Protein AF-A0A3D0DR82-F1 (afdb_monomer_lite)

Foldseek 3Di:
DCQLVDPVDQEEEAALDAQDFPDDPCVVVVVVVCVVVVPPVVVVVVVVPDDDPCVVVVVVVVVVVVVVVPPDPDPPDDDPDDTRNVVVLVSLVSRPHAYEYEAEQPEPSSVVLVVVCVDPDSNVVSCPDPSYDYYYDNHAYRVSPDPVSVVVSVVCVVVVVVVD

Sequence (164 aa):
MYAPQDARVGGLVLLNPWVRTEEGAARATIKHYYRARLFDARLWKKIAGGQFDLKASLRSLWQDLGKAFRPRPASVTVGSGAPLPERMQAALTRFGGRVLVVLSGADLTAQEFADLSARPGAWQRLLATPRFTKQKIDKADHTFSRRPWQDQVSNWTRDWLRSW

Secondary structure (DSSP, 8-state):
--GGG-TT--EEEEES------SSTHHHHHHHHHHHHHT-HHHHHHHTT-----HHHHHHHHHHHHHHTS-------------HHHHHHHHHHH--SEEEEEEETT-HHHHHHHHHHHSTTHHHHHHTSTTEEEEEETT--TT--SHHHHHHHHHHHHHHHHT-

Structure (mmCIF, N/CA/C/O backbone):
data_AF-A0A3D0DR82-F1
#
_entry.id   AF-A0A3D0DR82-F1
#
loop_
_atom_site.group_PDB
_atom_site.id
_atom_site.type_symbol
_atom_site.label_atom_id
_atom_site.label_alt_id
_atom_site.label_comp_id
_atom_site.label_asym_id
_atom_site.label_entity_id
_atom_site.label_seq_id
_atom_site.pdbx_PDB_ins_code
_atom_site.Cartn_x
_atom_site.Cartn_y
_atom_site.Cartn_z
_atom_site.occupancy
_atom_site.B_iso_or_equiv
_atom_site.auth_seq_id
_atom_site.auth_comp_id
_atom_site.auth_asym_id
_atom_site.auth_atom_id
_atom_site.pdbx_PDB_model_num
ATOM 1 N N . MET A 1 1 ? -14.198 5.717 -4.553 1.00 66.12 1 MET A N 1
ATOM 2 C CA . MET A 1 1 ? -13.995 4.316 -4.128 1.00 66.12 1 MET A CA 1
ATOM 3 C C . MET A 1 1 ? -15.228 3.903 -3.341 1.00 66.12 1 MET A C 1
ATOM 5 O O . MET A 1 1 ? -15.541 4.608 -2.393 1.00 66.12 1 MET A O 1
ATOM 9 N N . TYR A 1 2 ? -15.920 2.840 -3.766 1.00 82.25 2 TYR A N 1
ATOM 10 C CA . TYR A 1 2 ? -17.223 2.411 -3.226 1.00 82.25 2 TYR A CA 1
ATOM 11 C C . TYR A 1 2 ? -17.148 1.763 -1.836 1.00 82.25 2 TYR A C 1
ATOM 13 O O . TYR A 1 2 ? -18.040 1.955 -1.025 1.00 82.25 2 TYR A O 1
ATOM 21 N N . ALA A 1 3 ? -16.064 1.040 -1.539 1.00 83.50 3 ALA A N 1
ATOM 22 C CA . ALA A 1 3 ? -15.899 0.270 -0.302 1.00 83.50 3 ALA A CA 1
ATOM 23 C C . ALA A 1 3 ? -16.301 0.997 1.006 1.00 83.50 3 ALA A C 1
ATOM 25 O O . ALA A 1 3 ? -17.039 0.413 1.789 1.00 83.50 3 ALA A O 1
ATOM 26 N N . PRO A 1 4 ? -15.925 2.270 1.257 1.00 85.19 4 PRO A N 1
ATOM 27 C CA . PRO A 1 4 ? -16.378 2.996 2.451 1.00 85.19 4 PRO A CA 1
ATOM 28 C C . PRO A 1 4 ? -17.882 3.336 2.498 1.00 85.19 4 PRO A C 1
ATOM 30 O O . PRO A 1 4 ? -18.302 4.044 3.408 1.00 85.19 4 PRO A O 1
ATOM 33 N N . GLN A 1 5 ? -18.682 2.946 1.505 1.00 88.31 5 GLN A N 1
ATOM 34 C CA . GLN A 1 5 ? -20.143 3.098 1.481 1.00 88.31 5 GLN A CA 1
ATOM 35 C C . GLN A 1 5 ? -20.882 1.755 1.599 1.00 88.31 5 GLN A C 1
ATOM 37 O O . GLN A 1 5 ? -22.104 1.764 1.704 1.00 88.31 5 GLN A O 1
ATOM 42 N N . ASP A 1 6 ? -20.180 0.618 1.580 1.00 91.75 6 ASP A N 1
ATOM 43 C CA . ASP A 1 6 ? -20.798 -0.710 1.606 1.00 91.75 6 ASP A CA 1
ATOM 44 C C . ASP A 1 6 ? -20.389 -1.488 2.853 1.00 91.75 6 ASP A C 1
ATOM 46 O O . ASP A 1 6 ? -19.254 -1.949 2.972 1.00 91.75 6 ASP A O 1
ATOM 50 N N . ALA A 1 7 ? -21.343 -1.675 3.765 1.00 90.19 7 ALA A N 1
ATOM 51 C CA . ALA A 1 7 ? -21.136 -2.409 5.010 1.00 90.19 7 ALA A CA 1
ATOM 52 C C . ALA A 1 7 ? -20.773 -3.892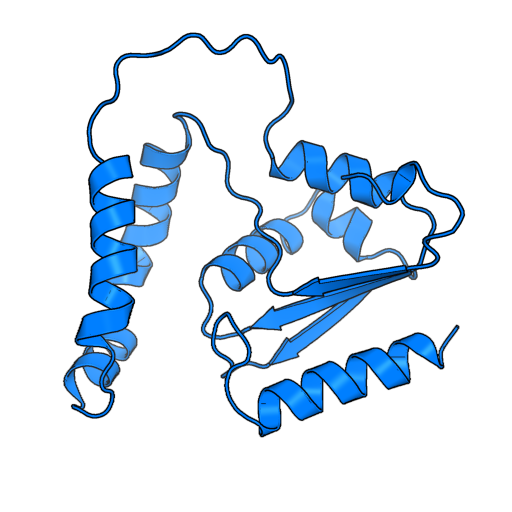 4.798 1.00 90.19 7 ALA A C 1
ATOM 54 O O . ALA A 1 7 ? -20.240 -4.523 5.706 1.00 90.19 7 ALA A O 1
ATOM 55 N N . ARG A 1 8 ? -21.032 -4.460 3.611 1.00 93.75 8 ARG A N 1
ATOM 56 C CA . ARG A 1 8 ? -20.688 -5.854 3.283 1.00 93.75 8 ARG A CA 1
ATOM 57 C C . ARG A 1 8 ? -19.197 -6.037 2.993 1.00 93.75 8 ARG A C 1
ATOM 59 O O . ARG A 1 8 ? -18.702 -7.161 3.005 1.00 93.75 8 ARG A O 1
ATOM 66 N N . VAL A 1 9 ? -18.469 -4.955 2.709 1.00 94.50 9 VAL A N 1
ATOM 67 C CA . VAL A 1 9 ? -17.040 -5.010 2.382 1.00 94.50 9 VAL A CA 1
ATOM 68 C C . VAL A 1 9 ? -16.218 -4.958 3.672 1.00 94.50 9 VAL A C 1
ATOM 70 O O . VAL A 1 9 ? -15.911 -3.887 4.187 1.00 94.50 9 VAL A O 1
ATOM 73 N N . GLY A 1 10 ? -15.833 -6.129 4.187 1.00 93.00 10 GLY A N 1
ATOM 74 C CA . GLY A 1 10 ? -15.036 -6.252 5.419 1.00 93.00 10 GLY A CA 1
ATOM 75 C C . GLY A 1 10 ? -13.539 -5.940 5.261 1.00 93.00 10 GLY A C 1
ATOM 76 O O . GLY A 1 10 ? -12.873 -5.576 6.231 1.00 93.00 10 GLY A O 1
ATOM 77 N N . GLY A 1 11 ? -12.996 -6.025 4.041 1.00 95.75 11 GLY A N 1
ATOM 78 C CA . GLY A 1 11 ? -11.612 -5.638 3.772 1.00 95.75 11 GLY A CA 1
ATOM 79 C C . GLY A 1 11 ? -11.266 -5.503 2.297 1.00 95.75 11 GLY A C 1
ATOM 80 O O . GLY A 1 11 ? -12.055 -5.834 1.413 1.00 95.75 11 GLY A O 1
ATOM 81 N N . LEU A 1 12 ? -10.071 -4.972 2.047 1.00 96.56 12 LEU A N 1
ATOM 82 C CA . LEU A 1 12 ? -9.557 -4.664 0.716 1.00 96.56 12 LEU A CA 1
ATOM 83 C C . LEU A 1 12 ? -8.162 -5.245 0.512 1.00 96.56 12 LEU A C 1
ATOM 85 O O . LEU A 1 12 ? -7.290 -5.066 1.358 1.00 96.56 12 LEU A O 1
ATOM 89 N N . VAL A 1 13 ? -7.931 -5.850 -0.651 1.00 96.38 13 VAL A N 1
ATOM 90 C CA . VAL A 1 13 ? -6.590 -6.198 -1.131 1.00 96.38 13 VAL A CA 1
ATOM 91 C C . VAL A 1 13 ? -6.262 -5.281 -2.302 1.00 96.38 13 VAL A C 1
ATOM 93 O O . VAL A 1 13 ? -6.949 -5.297 -3.321 1.00 96.38 13 VAL A O 1
ATOM 96 N N . LEU A 1 14 ? -5.239 -4.448 -2.144 1.00 94.88 14 LEU A N 1
ATOM 97 C CA . LEU A 1 14 ? -4.823 -3.461 -3.130 1.00 94.88 14 LEU A CA 1
ATOM 98 C C . LEU A 1 14 ? -3.468 -3.862 -3.708 1.00 94.88 14 LEU A C 1
ATOM 100 O O . LEU A 1 14 ? -2.466 -3.920 -2.994 1.00 94.88 14 LEU A O 1
ATOM 104 N N . LEU A 1 15 ? -3.438 -4.115 -5.011 1.00 93.31 15 LEU A N 1
ATOM 105 C CA . LEU A 1 15 ? -2.225 -4.444 -5.750 1.00 93.31 15 LEU A CA 1
ATOM 106 C C . LEU A 1 15 ? -1.733 -3.192 -6.476 1.00 93.31 15 LEU A C 1
ATOM 108 O O . LEU A 1 15 ? -2.496 -2.598 -7.232 1.00 93.31 15 LEU A O 1
ATOM 112 N N . ASN A 1 16 ? -0.480 -2.794 -6.236 1.00 91.12 16 ASN A N 1
ATOM 113 C CA . ASN A 1 16 ? 0.182 -1.653 -6.892 1.00 91.12 16 ASN A CA 1
ATOM 114 C C . ASN A 1 16 ? -0.722 -0.399 -7.031 1.00 91.12 16 ASN A C 1
ATOM 116 O O . ASN A 1 16 ? -0.998 0.032 -8.155 1.00 91.12 16 ASN A O 1
ATOM 120 N N . PRO A 1 17 ? -1.223 0.186 -5.919 1.00 89.94 17 PRO A N 1
ATOM 121 C CA . PRO A 1 17 ? -2.261 1.214 -5.974 1.00 89.94 17 PRO A CA 1
ATOM 122 C C . PRO A 1 17 ? -1.809 2.451 -6.749 1.00 89.94 17 PRO A C 1
ATOM 124 O O . PRO A 1 17 ? -0.756 3.028 -6.475 1.00 89.94 17 PRO A O 1
ATOM 127 N N . TRP A 1 18 ? -2.636 2.895 -7.692 1.00 84.06 18 TRP A N 1
ATOM 128 C CA . TRP A 1 18 ? -2.298 4.022 -8.550 1.00 84.06 18 TRP A CA 1
ATOM 129 C C . TRP A 1 18 ? -2.682 5.365 -7.913 1.00 84.06 18 TRP A C 1
ATOM 131 O O . TRP A 1 18 ? -3.851 5.620 -7.630 1.00 84.06 18 TRP A O 1
ATOM 141 N N . VAL A 1 19 ? -1.691 6.238 -7.704 1.00 76.00 19 VAL A N 1
ATOM 142 C CA . VAL A 1 19 ? -1.837 7.530 -7.005 1.00 76.00 19 VAL A CA 1
ATOM 143 C C . VAL A 1 19 ? -1.390 8.745 -7.834 1.00 76.00 19 VAL A C 1
ATOM 145 O O . VAL A 1 19 ? -1.005 9.769 -7.273 1.00 76.00 19 VAL A O 1
ATOM 148 N N . ARG A 1 20 ? -1.436 8.676 -9.173 1.00 65.56 20 ARG A N 1
ATOM 149 C CA . ARG A 1 20 ? -1.039 9.808 -10.038 1.00 65.56 20 ARG A CA 1
ATOM 150 C C . ARG A 1 20 ? -2.108 10.896 -10.111 1.00 65.56 20 ARG A C 1
ATOM 152 O O . ARG A 1 20 ? -3.298 10.611 -10.087 1.00 65.56 20 ARG A O 1
ATOM 159 N N . THR A 1 21 ? -1.676 12.146 -10.243 1.00 56.81 21 THR A N 1
ATOM 160 C CA . THR A 1 21 ? -2.548 13.293 -10.522 1.00 56.81 21 THR A CA 1
ATOM 161 C C . THR A 1 21 ? -2.708 13.470 -12.039 1.00 56.81 21 THR A C 1
ATOM 163 O O . THR A 1 21 ? -1.719 13.416 -12.769 1.00 56.81 21 THR A O 1
ATOM 166 N N . GLU A 1 22 ? -3.941 13.632 -12.534 1.00 52.00 22 GLU A N 1
ATOM 167 C CA . GLU A 1 22 ? -4.234 13.674 -13.983 1.00 52.00 22 GLU A CA 1
ATOM 168 C C . GLU A 1 22 ? -3.930 15.028 -14.656 1.00 52.00 22 GLU A C 1
ATOM 170 O O . GLU A 1 22 ? -3.765 15.078 -15.871 1.00 52.00 22 GLU A O 1
ATOM 175 N N . GLU A 1 23 ? -3.767 16.125 -13.910 1.00 42.72 23 GLU A N 1
ATOM 176 C CA . GLU A 1 23 ? -3.715 17.471 -14.498 1.00 42.72 23 GLU A CA 1
ATOM 177 C C . GLU A 1 23 ? -2.413 18.231 -14.177 1.00 42.72 23 GLU A C 1
ATOM 179 O O . GLU A 1 23 ? -2.087 18.525 -13.028 1.00 42.72 23 GLU A O 1
ATOM 184 N N . GLY A 1 24 ? -1.657 18.580 -15.226 1.00 40.53 24 GLY A N 1
ATOM 185 C CA . GLY A 1 24 ? -0.834 19.800 -15.311 1.00 40.53 24 GLY A CA 1
ATOM 186 C C . GLY A 1 24 ? 0.455 19.894 -14.482 1.00 40.53 24 GLY A C 1
ATOM 187 O O . GLY A 1 24 ? 1.534 20.051 -15.053 1.00 40.53 24 GLY A O 1
ATOM 188 N N . ALA A 1 25 ? 0.390 19.782 -13.154 1.00 40.31 25 ALA A N 1
ATOM 189 C CA . ALA A 1 25 ? 1.536 19.983 -12.252 1.00 40.31 25 ALA A CA 1
ATOM 190 C C . ALA A 1 25 ? 2.568 18.841 -12.323 1.00 40.31 25 ALA A C 1
ATOM 192 O O . ALA A 1 25 ? 3.736 18.986 -11.952 1.00 40.31 25 ALA A O 1
ATOM 193 N N . ALA A 1 26 ? 2.142 17.700 -12.863 1.00 43.31 26 ALA A N 1
ATOM 194 C CA . ALA A 1 26 ? 2.943 16.501 -12.993 1.00 43.31 26 ALA A CA 1
ATOM 195 C C . ALA A 1 26 ? 4.095 16.671 -14.000 1.00 43.31 26 ALA A C 1
ATOM 197 O O . ALA A 1 26 ? 5.160 16.112 -13.784 1.00 43.31 26 ALA A O 1
ATOM 198 N N . ARG A 1 27 ? 3.976 17.487 -15.059 1.00 39.59 27 ARG A N 1
ATOM 199 C CA . ARG A 1 27 ? 5.040 17.580 -16.085 1.00 39.59 27 ARG A CA 1
ATOM 200 C C . ARG A 1 27 ? 6.374 18.108 -15.549 1.00 39.59 27 ARG A C 1
ATOM 202 O O . ARG A 1 27 ? 7.416 17.616 -15.976 1.00 39.59 27 ARG A O 1
ATOM 209 N N . ALA A 1 28 ? 6.366 19.065 -14.623 1.00 38.66 28 ALA A N 1
ATOM 210 C CA . ALA A 1 28 ? 7.595 19.639 -14.070 1.00 38.66 28 ALA A CA 1
ATOM 211 C C . ALA A 1 28 ? 8.214 18.733 -12.990 1.00 38.66 28 ALA A C 1
ATOM 213 O O . ALA A 1 28 ? 9.402 18.408 -13.057 1.00 38.66 28 ALA A O 1
ATOM 214 N N . THR A 1 29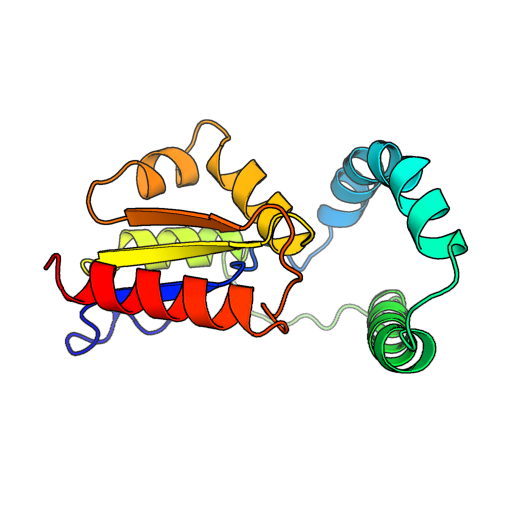 ? 7.393 18.248 -12.056 1.00 42.91 29 THR A N 1
ATOM 215 C CA . THR A 1 29 ? 7.835 17.397 -10.940 1.00 42.91 29 THR A CA 1
ATOM 216 C C . THR A 1 29 ? 8.245 15.996 -11.408 1.00 42.91 29 THR A C 1
ATOM 218 O O . THR A 1 29 ? 9.270 15.477 -10.966 1.00 42.91 29 THR A O 1
ATOM 221 N N . ILE A 1 30 ? 7.524 15.407 -12.373 1.00 46.75 30 ILE A N 1
ATOM 222 C CA . ILE A 1 30 ? 7.891 14.132 -13.015 1.00 46.75 30 ILE A CA 1
ATOM 223 C C . ILE A 1 30 ? 9.187 14.307 -13.802 1.00 46.75 30 ILE A C 1
ATOM 225 O O . ILE A 1 30 ? 10.119 13.541 -13.612 1.00 46.75 30 ILE A O 1
ATOM 229 N N . LYS A 1 31 ? 9.330 15.330 -14.651 1.00 44.03 31 LYS A N 1
ATOM 230 C CA . LYS A 1 31 ? 10.550 15.469 -15.467 1.00 44.03 31 LYS A CA 1
ATOM 231 C C . LYS A 1 31 ? 11.820 15.571 -14.6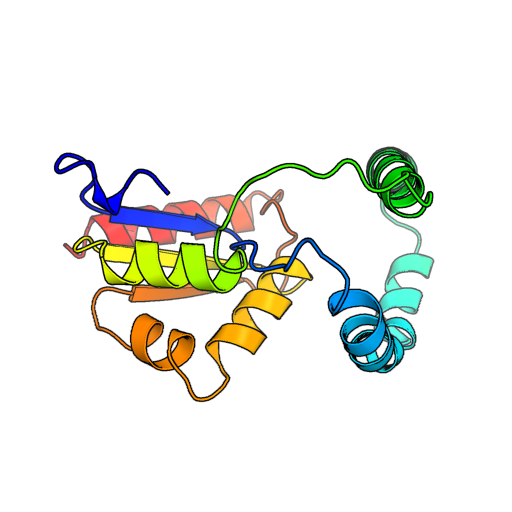14 1.00 44.03 31 LYS A C 1
ATOM 233 O O . LYS A 1 31 ? 12.847 15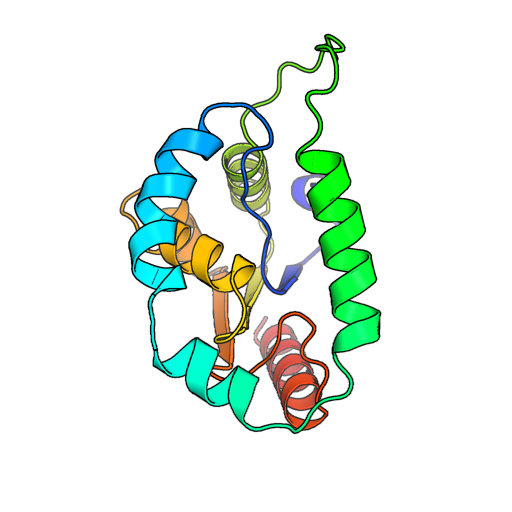.013 -14.999 1.00 44.03 31 LYS A O 1
ATOM 238 N N . HIS A 1 32 ? 11.745 16.238 -13.462 1.00 41.25 32 HIS A N 1
ATOM 239 C CA . HIS A 1 32 ? 12.879 16.367 -12.549 1.00 41.25 32 HIS A CA 1
ATOM 240 C C . HIS A 1 32 ? 13.171 15.058 -11.796 1.00 41.25 32 HIS A C 1
ATOM 242 O O . HIS A 1 32 ? 14.311 14.601 -11.785 1.00 41.25 32 HIS A O 1
ATOM 248 N N . TYR A 1 33 ? 12.139 14.401 -11.253 1.00 43.25 33 TYR A N 1
ATOM 249 C CA . TYR A 1 33 ? 12.288 13.148 -10.502 1.00 43.25 33 TYR A CA 1
ATOM 250 C C . TYR A 1 33 ? 12.678 11.951 -11.394 1.00 43.25 33 TYR A C 1
ATOM 252 O O . TYR A 1 33 ? 13.438 11.073 -10.991 1.00 43.25 33 TYR A O 1
ATOM 260 N N . TYR A 1 34 ? 12.214 11.931 -12.645 1.00 45.84 34 TYR A N 1
ATOM 261 C CA . TYR A 1 34 ? 12.422 10.825 -13.581 1.00 45.84 34 TYR A CA 1
ATOM 262 C C . TYR A 1 34 ? 13.711 10.930 -14.397 1.00 45.84 34 TYR A C 1
ATOM 264 O O . TYR A 1 34 ? 14.201 9.909 -14.884 1.00 45.84 34 TYR A O 1
ATOM 272 N N . ARG A 1 35 ? 14.301 12.130 -14.528 1.00 47.34 35 ARG A N 1
ATOM 273 C CA . ARG A 1 35 ? 15.598 12.304 -15.203 1.00 47.34 35 ARG A CA 1
ATOM 274 C C . ARG A 1 35 ? 16.691 11.476 -14.534 1.00 47.34 35 ARG A C 1
ATOM 276 O O . ARG A 1 35 ? 17.434 10.808 -15.235 1.00 47.34 35 ARG A O 1
ATOM 283 N N . ALA A 1 36 ? 16.745 11.442 -13.205 1.00 48.12 36 ALA A N 1
ATOM 284 C CA . ALA A 1 36 ? 17.770 10.692 -12.479 1.00 48.12 36 ALA A CA 1
ATOM 285 C C . ALA A 1 36 ? 17.672 9.163 -12.670 1.00 48.12 36 ALA A C 1
ATOM 287 O O . ALA A 1 36 ? 18.670 8.463 -12.540 1.00 48.12 36 ALA A O 1
ATOM 288 N N . ARG A 1 37 ? 16.484 8.636 -13.003 1.00 47.78 37 ARG A N 1
ATOM 289 C CA . ARG A 1 37 ? 16.204 7.188 -13.029 1.00 47.78 37 ARG A CA 1
ATOM 290 C C . ARG A 1 37 ? 16.161 6.597 -14.443 1.00 47.78 37 ARG A C 1
ATOM 292 O O . ARG A 1 37 ? 16.446 5.417 -14.616 1.00 47.78 37 ARG A O 1
ATOM 299 N N . LEU A 1 38 ? 15.882 7.417 -15.462 1.00 49.94 38 LEU A N 1
ATOM 300 C CA . LEU A 1 38 ? 15.973 7.031 -16.881 1.00 49.94 38 LEU A CA 1
ATOM 301 C C . LEU A 1 38 ? 17.420 6.800 -17.359 1.00 49.94 38 LEU A C 1
ATOM 303 O O . LEU A 1 38 ? 17.619 6.090 -18.344 1.00 49.94 38 LEU A O 1
ATOM 307 N N . PHE A 1 39 ? 18.412 7.357 -16.653 1.00 46.69 39 PHE A N 1
ATOM 308 C CA . PHE A 1 39 ? 19.844 7.153 -16.912 1.00 46.69 39 PHE A CA 1
ATOM 309 C C . PHE A 1 39 ? 20.478 6.040 -16.059 1.00 46.69 39 PHE A C 1
ATOM 311 O O . PHE A 1 39 ? 21.698 5.878 -16.085 1.00 46.69 39 PHE A O 1
ATOM 318 N N . ASP A 1 40 ? 19.691 5.243 -15.324 1.00 47.69 40 ASP A N 1
ATOM 319 C CA . ASP A 1 40 ? 20.245 4.097 -14.601 1.00 47.69 40 ASP A CA 1
ATOM 320 C C . ASP A 1 40 ? 20.679 3.010 -15.600 1.00 47.69 40 ASP A C 1
ATOM 322 O O . ASP A 1 40 ? 19.873 2.281 -16.189 1.00 47.69 40 ASP A O 1
ATOM 326 N N . ALA A 1 41 ? 21.992 2.909 -15.806 1.00 46.72 41 ALA A N 1
ATOM 327 C CA . ALA A 1 41 ? 22.617 1.988 -16.747 1.00 46.72 41 ALA A CA 1
ATOM 328 C C . ALA A 1 41 ? 22.247 0.515 -16.482 1.00 46.72 41 ALA A C 1
ATOM 330 O O . ALA A 1 41 ? 22.300 -0.309 -17.397 1.00 46.72 41 ALA A O 1
ATOM 331 N N . ARG A 1 42 ? 21.824 0.160 -15.258 1.00 52.84 42 ARG A N 1
ATOM 332 C CA . ARG A 1 42 ? 21.403 -1.210 -14.909 1.00 52.84 42 ARG A CA 1
ATOM 333 C C . ARG A 1 42 ? 20.064 -1.603 -15.539 1.00 52.84 42 ARG A C 1
ATOM 335 O O . ARG A 1 42 ? 19.863 -2.786 -15.816 1.00 52.84 42 ARG A O 1
ATOM 342 N N . LEU A 1 43 ? 19.177 -0.637 -15.787 1.00 49.50 43 LEU A N 1
ATOM 343 C CA . LEU A 1 43 ? 17.905 -0.838 -16.491 1.00 49.50 43 LEU A CA 1
ATOM 344 C C . LEU A 1 43 ? 18.158 -1.127 -17.977 1.00 49.50 43 LEU A C 1
ATOM 346 O O . LEU A 1 43 ? 17.704 -2.145 -18.498 1.00 49.50 43 LEU A O 1
ATOM 350 N N . TRP A 1 44 ? 18.972 -0.297 -18.634 1.00 52.03 44 TRP A N 1
ATOM 351 C CA . TRP A 1 44 ? 19.285 -0.445 -20.059 1.00 52.03 44 TRP A CA 1
ATOM 352 C C . TRP A 1 44 ? 20.155 -1.664 -20.368 1.00 52.03 44 TRP A C 1
ATOM 354 O O . TRP A 1 44 ? 19.924 -2.331 -21.372 1.00 52.03 44 TRP A O 1
ATOM 364 N N . LYS A 1 45 ? 21.086 -2.034 -19.479 1.00 53.41 45 LYS A N 1
ATOM 365 C CA . LYS A 1 45 ? 21.916 -3.238 -19.652 1.00 53.41 45 LYS A CA 1
ATOM 366 C C . LYS A 1 45 ? 21.100 -4.538 -19.572 1.00 53.41 45 LYS A C 1
ATOM 368 O O . LYS A 1 45 ? 21.451 -5.512 -20.226 1.00 53.41 45 LYS A O 1
ATOM 373 N N . LYS A 1 46 ? 19.988 -4.549 -18.821 1.00 48.53 46 LYS A N 1
ATOM 374 C CA . LYS A 1 46 ? 19.033 -5.676 -18.788 1.00 48.53 46 LYS A CA 1
ATOM 375 C C . LYS A 1 46 ? 18.118 -5.706 -20.012 1.00 48.53 46 LYS A C 1
ATOM 377 O O . LYS A 1 46 ? 17.817 -6.786 -20.505 1.00 48.53 46 LYS A O 1
ATOM 382 N N . ILE A 1 47 ? 17.724 -4.540 -20.523 1.00 54.44 47 ILE A N 1
ATOM 383 C CA . ILE A 1 47 ? 16.920 -4.416 -21.751 1.00 54.44 47 ILE A CA 1
ATOM 384 C C . ILE A 1 47 ? 17.739 -4.821 -22.990 1.00 54.44 47 ILE A C 1
ATOM 386 O O . ILE A 1 47 ? 17.219 -5.486 -23.881 1.00 54.44 47 ILE A O 1
ATOM 390 N N . ALA A 1 48 ? 19.033 -4.496 -23.023 1.00 52.88 48 ALA A N 1
ATOM 391 C CA . ALA A 1 48 ? 19.951 -4.878 -24.097 1.00 52.88 48 ALA A CA 1
ATOM 392 C C . ALA A 1 48 ? 20.363 -6.369 -24.073 1.00 52.88 48 ALA A C 1
ATOM 394 O O . ALA A 1 48 ? 20.993 -6.836 -25.015 1.00 52.88 48 ALA A O 1
ATOM 395 N N . GLY A 1 49 ? 20.000 -7.119 -23.021 1.00 52.56 49 GLY A N 1
ATOM 396 C CA . GLY A 1 49 ? 20.375 -8.526 -22.809 1.00 52.56 49 GLY A CA 1
ATOM 397 C C . GLY A 1 49 ? 19.535 -9.575 -23.556 1.00 52.56 49 GLY A C 1
ATOM 398 O O . GLY A 1 49 ? 19.793 -10.764 -23.408 1.00 52.56 49 GLY A O 1
ATOM 399 N N . GLY A 1 50 ? 18.547 -9.167 -24.361 1.00 48.00 50 GLY A N 1
ATOM 400 C CA . GLY A 1 50 ? 18.069 -9.982 -25.488 1.00 48.00 50 GLY A CA 1
ATOM 401 C C . GLY A 1 50 ? 17.109 -11.149 -25.217 1.00 48.00 50 GLY A C 1
ATOM 402 O O . GLY A 1 50 ? 16.897 -11.948 -26.121 1.00 48.00 50 GLY A O 1
ATOM 403 N N . GLN A 1 51 ? 16.469 -11.256 -24.053 1.00 49.94 51 GLN A N 1
ATOM 404 C CA . GLN A 1 51 ? 15.375 -12.217 -23.861 1.00 49.94 51 GLN A CA 1
ATOM 405 C C . GLN A 1 51 ? 14.159 -11.493 -23.321 1.00 49.94 51 GLN A C 1
ATOM 407 O O . GLN A 1 51 ? 14.164 -11.134 -22.158 1.00 49.94 51 GLN A O 1
ATOM 412 N N . PHE A 1 52 ? 13.180 -11.217 -24.178 1.00 43.50 52 PHE A N 1
ATOM 413 C CA . PHE A 1 52 ? 11.741 -11.246 -23.895 1.00 43.50 52 PHE A CA 1
ATOM 414 C C . PHE A 1 52 ? 11.014 -10.633 -25.096 1.00 43.50 52 PHE A C 1
ATOM 416 O O . PHE A 1 52 ? 11.366 -9.552 -25.574 1.00 43.50 52 PHE A O 1
ATOM 423 N N . ASP A 1 53 ? 9.971 -11.321 -25.552 1.00 42.22 53 ASP A N 1
ATOM 424 C CA . ASP A 1 53 ? 9.058 -10.925 -26.626 1.00 42.22 53 ASP A CA 1
ATOM 425 C C . ASP A 1 53 ? 8.128 -9.769 -26.177 1.00 42.22 53 ASP A C 1
ATOM 427 O O . ASP A 1 53 ? 6.904 -9.821 -26.215 1.00 42.22 53 ASP A O 1
ATOM 431 N N . LEU A 1 54 ? 8.732 -8.705 -25.640 1.00 48.94 54 LEU A N 1
ATOM 432 C CA . LEU A 1 54 ? 8.074 -7.534 -25.053 1.00 48.94 54 LEU A CA 1
ATOM 433 C C . LEU A 1 54 ? 7.717 -6.476 -26.104 1.00 48.94 54 LEU A C 1
ATOM 435 O O . LEU A 1 54 ? 7.033 -5.501 -25.794 1.00 48.94 54 LEU A O 1
ATOM 439 N N . LYS A 1 55 ? 8.175 -6.625 -27.353 1.00 48.09 55 LYS A N 1
ATOM 440 C CA . LYS A 1 55 ? 8.016 -5.589 -28.386 1.00 48.09 55 LYS A CA 1
ATOM 441 C C . LYS A 1 55 ? 6.560 -5.381 -28.810 1.00 48.09 55 LYS A C 1
ATOM 443 O O . LYS A 1 55 ? 6.239 -4.273 -29.229 1.00 48.09 55 LYS A O 1
ATOM 448 N N . ALA A 1 56 ? 5.686 -6.382 -28.678 1.00 42.38 56 ALA A N 1
ATOM 449 C CA . ALA A 1 56 ? 4.267 -6.243 -29.011 1.00 42.38 56 ALA A CA 1
ATOM 450 C C . ALA A 1 56 ? 3.467 -5.596 -27.863 1.00 42.38 56 ALA A C 1
ATOM 452 O O . ALA A 1 56 ? 2.767 -4.609 -28.083 1.00 42.38 56 ALA A O 1
ATOM 453 N N . SER A 1 57 ? 3.655 -6.073 -26.628 1.00 39.97 57 SER A N 1
ATOM 454 C CA . SER A 1 57 ? 2.915 -5.599 -25.445 1.00 39.97 57 SER A CA 1
ATOM 455 C C . SER A 1 57 ? 3.386 -4.241 -24.928 1.00 39.97 57 SER A C 1
ATOM 457 O O . SER A 1 57 ? 2.608 -3.495 -24.343 1.00 39.97 57 SER A O 1
ATOM 459 N N . LEU A 1 58 ? 4.649 -3.874 -25.171 1.00 48.53 58 LEU A N 1
ATOM 460 C CA . LEU A 1 58 ? 5.114 -2.514 -24.914 1.00 48.53 58 LEU A CA 1
ATOM 461 C C . LEU A 1 58 ? 4.561 -1.551 -25.969 1.00 48.53 58 LEU A C 1
ATOM 463 O O . LEU A 1 58 ? 4.179 -0.440 -25.627 1.00 48.53 58 LEU A O 1
ATOM 467 N N . ARG A 1 59 ? 4.470 -1.942 -27.246 1.00 41.31 59 ARG A N 1
ATOM 468 C CA . ARG A 1 59 ? 4.064 -1.023 -28.320 1.00 41.31 59 ARG A CA 1
ATOM 469 C C . ARG A 1 59 ? 2.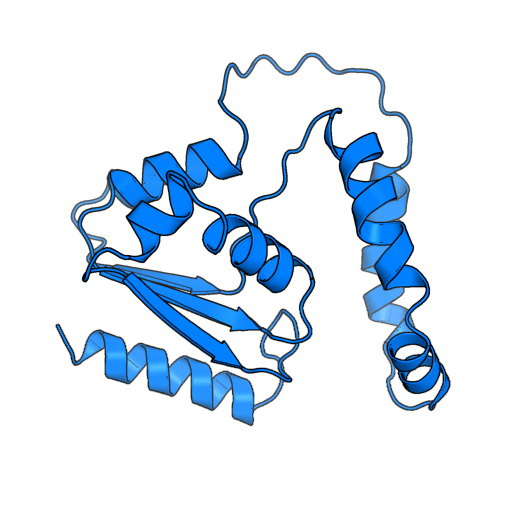624 -0.528 -28.163 1.00 41.31 59 ARG A C 1
ATOM 471 O O . ARG A 1 59 ? 2.400 0.645 -28.432 1.00 41.31 59 ARG A O 1
ATOM 478 N N . SER A 1 60 ? 1.691 -1.348 -27.675 1.00 40.50 60 SER A N 1
ATOM 479 C CA . SER A 1 60 ? 0.328 -0.890 -27.356 1.00 40.50 60 SER A CA 1
ATOM 480 C C . SER A 1 60 ? 0.314 0.088 -26.174 1.00 40.50 60 SER A C 1
ATOM 482 O O . SER A 1 60 ? -0.246 1.174 -26.291 1.00 40.50 60 SER A O 1
ATOM 484 N N . LEU A 1 61 ? 1.049 -0.212 -25.096 1.00 43.00 61 LEU A N 1
ATOM 485 C CA . LEU A 1 61 ? 1.204 0.691 -23.947 1.00 43.00 61 LEU A CA 1
ATOM 486 C C . LEU A 1 61 ? 1.867 2.029 -24.338 1.00 43.00 61 LEU A C 1
ATOM 488 O O . LEU A 1 61 ? 1.430 3.088 -23.895 1.00 43.00 61 LEU A O 1
ATOM 492 N N . TRP A 1 62 ? 2.882 2.010 -25.212 1.00 43.81 62 TRP A N 1
ATOM 493 C CA . TRP A 1 62 ? 3.568 3.210 -25.713 1.00 43.81 62 TRP A CA 1
ATOM 494 C C . TRP A 1 62 ? 2.750 3.988 -26.752 1.00 43.81 62 TRP A C 1
ATOM 496 O O . TRP A 1 62 ? 2.845 5.213 -26.794 1.00 43.81 62 TRP A O 1
ATOM 506 N N . GLN A 1 63 ? 1.935 3.322 -27.575 1.00 40.19 63 GLN A N 1
ATOM 507 C CA . GLN A 1 63 ? 1.021 3.991 -28.507 1.00 40.19 63 GLN A CA 1
ATOM 508 C C . GLN A 1 63 ? -0.112 4.706 -27.765 1.00 40.19 63 GLN A C 1
ATOM 510 O O . GLN A 1 63 ? -0.510 5.798 -28.176 1.00 40.19 63 GLN A O 1
ATOM 515 N N . ASP A 1 64 ? -0.575 4.156 -26.643 1.00 42.03 64 ASP A N 1
ATOM 516 C CA . ASP A 1 64 ? -1.591 4.799 -25.809 1.00 42.03 64 ASP A CA 1
ATOM 517 C C . ASP A 1 64 ? -0.999 5.906 -24.919 1.00 42.03 64 ASP A C 1
ATOM 519 O O . ASP A 1 64 ? -1.596 6.978 -24.794 1.00 42.03 64 ASP A O 1
ATOM 523 N N . LEU A 1 65 ? 0.243 5.748 -24.442 1.00 45.75 65 LEU A N 1
ATOM 524 C CA . LEU A 1 65 ? 1.023 6.844 -23.847 1.00 45.75 65 LEU A CA 1
ATOM 525 C C . LEU A 1 65 ? 1.274 7.976 -24.856 1.00 45.75 65 LEU A C 1
ATOM 527 O O . LEU A 1 65 ? 1.095 9.143 -24.524 1.00 45.75 65 LEU A O 1
ATOM 531 N N . GLY A 1 66 ? 1.627 7.660 -26.106 1.00 43.44 66 GLY A N 1
ATOM 532 C CA . GLY A 1 66 ? 1.852 8.641 -27.174 1.00 43.44 66 GLY A CA 1
ATOM 533 C C . GLY A 1 66 ? 0.609 9.469 -27.515 1.00 43.44 66 GLY A C 1
ATOM 534 O O . GLY A 1 66 ? 0.718 10.659 -27.813 1.00 43.44 66 GLY A O 1
ATOM 535 N N . LYS A 1 67 ? -0.588 8.883 -27.389 1.00 38.19 67 LYS A N 1
ATOM 536 C CA . LYS A 1 67 ? -1.862 9.610 -27.515 1.00 38.19 67 LYS A CA 1
ATOM 537 C C . LYS A 1 67 ? -2.121 10.540 -26.324 1.00 38.19 67 LYS A C 1
ATOM 539 O O . LYS A 1 67 ? -2.688 11.608 -26.532 1.00 38.19 67 LYS A O 1
ATOM 544 N N . ALA A 1 68 ? -1.643 10.202 -25.123 1.00 41.88 68 ALA A N 1
ATOM 545 C CA . ALA A 1 68 ? -1.661 11.087 -23.952 1.00 41.88 68 ALA A CA 1
ATOM 546 C C . ALA A 1 68 ? -0.624 12.234 -24.027 1.00 41.88 68 ALA A C 1
ATOM 548 O O . ALA A 1 68 ? -0.724 13.215 -23.291 1.00 41.88 68 ALA A O 1
ATOM 549 N N . PHE A 1 69 ? 0.357 12.151 -24.938 1.00 42.53 69 PHE A N 1
ATOM 550 C CA . PHE A 1 69 ? 1.305 13.235 -25.232 1.00 42.53 69 PHE A CA 1
ATOM 551 C C . PHE A 1 69 ? 0.817 14.223 -26.301 1.00 42.53 69 PHE A C 1
ATOM 553 O O . PHE A 1 69 ? 1.432 15.282 -26.455 1.00 42.53 69 PHE A O 1
ATOM 560 N N . ARG A 1 70 ? -0.287 13.940 -27.008 1.00 37.50 70 ARG A N 1
ATOM 561 C CA . ARG A 1 70 ? -0.923 14.936 -27.880 1.00 37.50 70 ARG A CA 1
ATOM 562 C C . ARG A 1 70 ? -1.607 16.002 -27.015 1.00 37.50 70 ARG A C 1
ATOM 564 O O . ARG A 1 70 ? -2.368 15.639 -26.120 1.00 37.50 70 ARG A O 1
ATOM 571 N N . PRO A 1 71 ? -1.372 17.303 -27.263 1.00 32.72 71 PRO A N 1
ATOM 572 C CA . PRO A 1 71 ? -2.145 18.350 -26.614 1.00 32.72 71 PRO A CA 1
ATOM 573 C C . PRO A 1 71 ? -3.596 18.200 -27.071 1.00 32.72 71 PRO A C 1
ATOM 575 O O . PRO A 1 71 ? -3.935 18.489 -28.217 1.00 32.72 71 PRO A O 1
ATOM 578 N N . ARG A 1 72 ? -4.445 17.664 -26.194 1.00 37.22 72 ARG A N 1
ATOM 579 C CA . ARG A 1 72 ? -5.888 17.667 -26.405 1.00 37.22 72 ARG A CA 1
ATOM 580 C C . ARG A 1 72 ? -6.382 19.060 -26.004 1.00 37.22 72 ARG A C 1
ATOM 582 O O . ARG A 1 72 ? -5.968 19.536 -24.944 1.00 37.22 72 ARG A O 1
ATOM 589 N N . PRO A 1 73 ? -7.200 19.738 -26.828 1.00 32.09 73 PRO A N 1
ATOM 590 C CA . PRO A 1 73 ? -7.803 20.998 -26.420 1.00 32.09 73 PRO A CA 1
ATOM 591 C C . PRO A 1 73 ? -8.561 20.764 -25.116 1.00 32.09 73 PRO A C 1
ATOM 593 O O . PRO A 1 73 ? -9.196 19.721 -24.950 1.00 32.09 73 PRO A O 1
ATOM 596 N N . ALA A 1 74 ? -8.415 21.701 -24.182 1.00 38.00 74 ALA A N 1
ATOM 597 C CA . ALA A 1 74 ? -9.002 21.631 -22.856 1.00 38.00 74 ALA A CA 1
ATOM 598 C C . ALA A 1 74 ? -10.527 21.500 -22.970 1.00 38.00 74 ALA A C 1
ATOM 600 O O . ALA A 1 74 ? -11.241 22.488 -23.123 1.00 38.00 74 ALA A O 1
ATOM 601 N N . SER A 1 75 ? -11.033 20.269 -22.911 1.00 31.59 75 SER A N 1
ATOM 602 C CA . SER A 1 75 ? -12.438 20.035 -22.625 1.00 31.59 75 SER A CA 1
ATOM 603 C C . SER A 1 75 ? -12.606 20.239 -21.130 1.00 31.59 75 SER A C 1
ATOM 605 O O . SER A 1 75 ? -12.222 19.383 -20.330 1.00 31.59 75 SER A O 1
ATOM 607 N N . VAL A 1 76 ? -13.140 21.405 -20.779 1.00 40.66 76 VAL A N 1
ATOM 608 C CA . VAL A 1 76 ? -13.638 21.731 -19.445 1.00 40.66 76 VAL A CA 1
ATOM 609 C C . VAL A 1 76 ? -14.616 20.631 -19.047 1.00 40.66 76 VAL A C 1
ATOM 611 O O . VAL A 1 76 ? -15.766 20.617 -19.477 1.00 40.66 76 VAL A O 1
ATOM 614 N N . THR A 1 77 ? -14.134 19.667 -18.268 1.00 35.06 77 THR A N 1
ATOM 615 C CA . THR A 1 77 ? -14.991 18.658 -17.658 1.00 35.06 77 THR A CA 1
ATOM 616 C C . THR A 1 77 ? -15.184 19.113 -16.229 1.00 35.06 77 THR A C 1
ATOM 618 O O . THR A 1 77 ? -14.281 19.043 -15.400 1.00 35.06 77 THR A O 1
ATOM 621 N N . VAL A 1 78 ? -16.354 19.691 -15.987 1.00 39.53 78 VAL A N 1
ATOM 622 C CA . VAL A 1 78 ? -16.815 20.149 -14.681 1.00 39.53 78 VAL A CA 1
ATOM 623 C C . VAL A 1 78 ? -16.829 18.951 -13.731 1.00 39.53 78 VAL A C 1
ATOM 625 O O . VAL A 1 78 ? -17.665 18.060 -13.842 1.00 39.53 78 VAL A O 1
ATOM 628 N N . GLY A 1 79 ? -15.870 18.921 -12.812 1.00 39.28 79 GLY A N 1
ATOM 629 C CA . GLY A 1 79 ? -15.759 17.915 -11.766 1.00 39.28 79 GLY A CA 1
ATOM 630 C C . GLY A 1 79 ? -14.845 18.428 -10.665 1.00 39.28 79 GLY A C 1
ATOM 631 O O . GLY A 1 79 ? -13.662 18.114 -10.639 1.00 39.28 79 GLY A O 1
ATOM 632 N N . SER A 1 80 ? -15.389 19.246 -9.766 1.00 49.06 80 SER A N 1
ATOM 633 C CA . SER A 1 80 ? -14.716 19.755 -8.568 1.00 49.06 80 SER A CA 1
ATOM 634 C C . SER A 1 80 ? -14.347 18.610 -7.611 1.00 49.06 80 SER A C 1
ATOM 636 O O . SER A 1 80 ? -15.082 18.300 -6.672 1.00 49.06 80 SER A O 1
ATOM 638 N N . GLY A 1 81 ? -13.226 17.939 -7.859 1.00 60.69 81 GLY A N 1
ATOM 639 C CA . GLY A 1 81 ? -12.743 16.833 -7.043 1.00 60.69 81 GLY A CA 1
ATOM 640 C C . GLY A 1 81 ? -11.266 16.992 -6.729 1.00 60.69 81 GLY A C 1
ATOM 641 O O . GLY A 1 81 ? -10.470 17.285 -7.613 1.00 60.69 81 GLY A O 1
ATOM 642 N N . ALA A 1 82 ? -10.901 16.770 -5.467 1.00 64.44 82 ALA A N 1
ATOM 643 C CA . ALA A 1 82 ? -9.511 16.681 -5.036 1.00 64.44 82 ALA A CA 1
ATOM 644 C C . ALA A 1 82 ? -8.691 15.721 -5.936 1.00 64.44 82 ALA A C 1
ATOM 646 O O . ALA A 1 82 ? -9.259 14.771 -6.491 1.00 64.44 82 ALA A O 1
ATOM 647 N N . PRO A 1 83 ? -7.365 15.903 -6.069 1.00 80.44 83 PRO A N 1
ATOM 648 C CA . PRO A 1 83 ? -6.495 14.979 -6.789 1.00 80.44 83 PRO A CA 1
ATOM 649 C C . PRO A 1 83 ? -6.705 13.505 -6.398 1.00 80.44 83 PRO A C 1
ATOM 651 O O . PRO A 1 83 ? -7.020 13.181 -5.252 1.00 80.44 83 PRO A O 1
ATOM 654 N N . LEU A 1 84 ? -6.498 12.577 -7.340 1.00 81.19 84 LEU A N 1
ATOM 655 C CA . LEU A 1 84 ? -6.669 11.131 -7.117 1.00 81.19 84 LEU A CA 1
ATOM 656 C C . LEU A 1 84 ? -6.013 10.600 -5.821 1.00 81.19 84 LEU A C 1
ATOM 658 O O . LEU A 1 84 ? -6.711 9.901 -5.080 1.00 81.19 84 LEU A O 1
ATOM 662 N N . PRO A 1 85 ? -4.738 10.915 -5.494 1.00 84.94 85 PRO A N 1
ATOM 663 C CA . PRO A 1 85 ? -4.144 10.492 -4.226 1.00 84.94 85 PRO A CA 1
ATOM 664 C C . PRO A 1 85 ? -4.927 10.967 -2.998 1.00 84.94 85 PRO A C 1
ATOM 666 O O . PRO A 1 85 ? -5.068 10.209 -2.043 1.00 84.94 85 PRO A O 1
ATOM 669 N N . GLU A 1 86 ? -5.477 12.180 -3.017 1.00 85.81 86 GLU A N 1
ATOM 670 C CA . GLU A 1 86 ? -6.278 12.719 -1.913 1.00 85.81 86 GLU A CA 1
ATOM 671 C C . GLU A 1 86 ? -7.633 12.015 -1.821 1.00 85.81 86 GLU A C 1
ATOM 673 O O . GLU A 1 86 ? -8.051 11.603 -0.741 1.00 85.81 86 GLU A O 1
ATOM 678 N N . ARG A 1 87 ? -8.289 11.763 -2.959 1.00 86.25 87 ARG A N 1
ATOM 679 C CA . ARG A 1 87 ? -9.547 10.999 -3.003 1.00 86.25 87 ARG A CA 1
ATOM 680 C C . ARG A 1 87 ? -9.370 9.564 -2.507 1.00 86.25 87 ARG A C 1
ATOM 682 O O . ARG A 1 87 ? -10.234 9.055 -1.790 1.00 86.25 87 ARG A O 1
ATOM 689 N N . MET A 1 88 ? -8.276 8.901 -2.887 1.00 90.81 88 MET A N 1
ATOM 690 C CA . MET A 1 88 ? -7.964 7.546 -2.429 1.00 90.81 88 MET A CA 1
ATOM 691 C C . MET A 1 88 ? -7.653 7.535 -0.930 1.00 90.81 88 MET A C 1
ATOM 693 O O . MET A 1 88 ? -8.212 6.716 -0.203 1.00 90.81 88 MET A O 1
ATOM 697 N N . GLN A 1 89 ? -6.829 8.473 -0.456 1.00 92.25 89 GLN A N 1
ATOM 698 C CA . GLN A 1 89 ? -6.501 8.617 0.961 1.00 92.25 89 GLN A CA 1
ATOM 699 C C . GLN A 1 89 ? -7.756 8.874 1.804 1.00 92.25 89 GLN A C 1
ATOM 701 O O . GLN A 1 89 ? -7.955 8.204 2.819 1.00 92.25 89 GLN A O 1
ATOM 706 N N . ALA A 1 90 ? -8.636 9.776 1.365 1.00 90.69 90 ALA A N 1
ATOM 707 C CA . ALA A 1 90 ? -9.882 10.088 2.056 1.00 90.69 90 ALA A CA 1
ATOM 708 C C . ALA A 1 90 ? -10.814 8.868 2.114 1.00 90.69 90 ALA A C 1
ATOM 710 O O . ALA A 1 90 ? -11.393 8.563 3.159 1.00 90.69 90 ALA A O 1
ATOM 711 N N . ALA A 1 91 ? -10.925 8.118 1.014 1.00 92.75 91 ALA A N 1
ATOM 712 C CA . ALA A 1 91 ? -11.712 6.892 0.984 1.00 92.75 91 ALA A CA 1
ATOM 713 C C . ALA A 1 91 ? -11.160 5.816 1.934 1.00 92.75 91 ALA A C 1
ATOM 715 O O . ALA A 1 91 ? -11.917 5.241 2.712 1.00 92.75 91 ALA A O 1
ATOM 716 N N . LEU A 1 92 ? -9.850 5.573 1.913 1.00 94.81 92 LEU A N 1
ATOM 717 C CA . LEU A 1 92 ? -9.191 4.595 2.783 1.00 94.81 92 LEU A CA 1
ATOM 718 C C . LEU A 1 92 ? -9.190 5.011 4.261 1.00 94.81 92 LEU A C 1
ATOM 720 O O . LEU A 1 92 ? -9.205 4.162 5.152 1.00 94.81 92 LEU A O 1
ATOM 724 N N . THR A 1 93 ? -9.223 6.316 4.533 1.00 94.38 93 THR A N 1
ATOM 725 C CA . THR A 1 93 ? -9.395 6.853 5.888 1.00 94.38 93 THR A CA 1
ATOM 726 C C . THR A 1 93 ? -10.780 6.525 6.436 1.00 94.38 93 THR A C 1
ATOM 728 O O . THR A 1 93 ? -10.883 6.082 7.578 1.00 94.38 93 THR A O 1
ATOM 731 N N . ARG A 1 94 ? -11.825 6.695 5.615 1.00 94.50 94 ARG A N 1
ATOM 732 C CA . ARG A 1 94 ? -13.219 6.376 5.963 1.00 94.50 94 ARG A CA 1
ATOM 733 C C . ARG A 1 94 ? -13.519 4.880 6.006 1.00 94.50 94 ARG A C 1
ATOM 735 O O . ARG A 1 94 ? -14.480 4.474 6.647 1.00 94.50 94 ARG A O 1
ATOM 742 N N . PHE A 1 95 ? -12.749 4.068 5.291 1.00 95.12 95 PHE A N 1
ATOM 743 C CA . PHE A 1 95 ? -12.932 2.626 5.285 1.00 95.12 95 PHE A CA 1
ATOM 744 C C . PHE A 1 95 ? -12.473 2.026 6.623 1.00 95.12 95 PHE A C 1
ATOM 746 O O . PHE A 1 95 ? -11.289 2.083 6.963 1.00 95.12 95 PHE A O 1
ATOM 753 N N . GLY A 1 96 ? -13.424 1.478 7.383 1.00 91.25 96 GLY A N 1
ATOM 754 C CA . GLY A 1 96 ? -13.179 0.883 8.701 1.00 91.25 96 GLY A CA 1
ATOM 755 C C . GLY A 1 96 ? -12.653 -0.554 8.665 1.00 91.25 96 GLY A C 1
ATOM 756 O O . GLY A 1 96 ? -12.150 -1.036 9.677 1.00 91.25 96 GLY A O 1
ATOM 757 N N . GLY A 1 97 ? -12.745 -1.230 7.516 1.00 94.31 97 GLY A N 1
ATOM 758 C CA . GLY A 1 97 ? -12.244 -2.591 7.341 1.00 94.31 97 GLY A CA 1
ATOM 759 C C . GLY A 1 97 ? -10.717 -2.671 7.270 1.00 94.31 97 GLY A C 1
ATOM 760 O O . GLY A 1 97 ? -10.008 -1.662 7.196 1.00 94.31 97 GLY A O 1
ATOM 761 N N . ARG A 1 98 ? -10.197 -3.900 7.264 1.00 96.75 98 ARG A N 1
ATOM 762 C CA . ARG A 1 98 ? -8.755 -4.146 7.134 1.00 96.75 98 ARG A CA 1
ATOM 763 C C . ARG A 1 98 ? -8.314 -3.972 5.681 1.00 96.75 98 ARG A C 1
ATOM 765 O O . ARG A 1 98 ? -9.065 -4.265 4.750 1.00 96.75 98 ARG A O 1
ATOM 772 N N . VAL A 1 99 ? -7.073 -3.540 5.468 1.00 97.62 99 VAL A N 1
ATOM 773 C CA . VAL A 1 99 ? -6.505 -3.343 4.127 1.00 97.62 99 VAL A CA 1
ATOM 774 C C . VAL A 1 99 ? -5.149 -4.033 4.000 1.00 97.62 99 VAL A C 1
ATOM 776 O O . VAL A 1 99 ? -4.225 -3.744 4.754 1.00 97.62 99 VAL A O 1
ATOM 779 N N . LEU A 1 100 ? -5.007 -4.907 3.007 1.00 97.75 100 LEU A N 1
ATOM 780 C CA . LEU A 1 100 ? -3.733 -5.464 2.567 1.00 97.75 100 LEU A CA 1
ATOM 781 C C . LEU A 1 100 ? -3.260 -4.705 1.325 1.00 97.75 100 LEU A C 1
ATOM 783 O O . LEU A 1 100 ? -3.965 -4.645 0.324 1.00 97.75 100 LEU A O 1
ATOM 787 N N . VAL A 1 101 ? -2.052 -4.151 1.368 1.00 97.25 101 VAL A N 1
ATOM 788 C CA . VAL A 1 101 ? -1.387 -3.540 0.214 1.00 97.25 101 VAL A CA 1
ATOM 789 C C . VAL A 1 101 ? -0.231 -4.429 -0.212 1.00 97.25 101 VAL A C 1
ATOM 791 O O . VAL A 1 101 ? 0.667 -4.692 0.588 1.00 97.25 101 VAL A O 1
ATOM 794 N N . VAL A 1 102 ? -0.215 -4.853 -1.473 1.00 96.31 102 VAL A N 1
ATOM 795 C CA . VAL A 1 102 ? 0.883 -5.640 -2.039 1.00 96.31 102 VAL A CA 1
ATOM 796 C C . VAL A 1 102 ? 1.565 -4.852 -3.145 1.00 96.31 102 VAL A C 1
ATOM 798 O O . VAL A 1 102 ? 0.926 -4.411 -4.102 1.00 96.31 102 VAL A O 1
ATOM 801 N N . LEU A 1 103 ? 2.876 -4.673 -2.995 1.00 92.81 103 LEU A N 1
ATOM 802 C CA . LEU A 1 103 ? 3.700 -3.883 -3.898 1.00 92.81 103 LEU A CA 1
ATOM 803 C C . LEU A 1 103 ? 4.685 -4.754 -4.670 1.00 92.81 103 LEU A C 1
ATOM 805 O O . LEU A 1 103 ? 5.364 -5.628 -4.128 1.00 92.81 103 LEU A O 1
ATOM 809 N N . SER A 1 104 ? 4.803 -4.453 -5.949 1.00 85.56 104 SER A N 1
ATOM 810 C CA . SER A 1 104 ? 5.788 -5.025 -6.843 1.00 85.56 104 SER A CA 1
ATOM 811 C C . SER A 1 104 ? 7.064 -4.179 -6.851 1.00 85.56 104 SER A C 1
ATOM 813 O O . SER A 1 104 ? 7.024 -2.957 -6.968 1.00 85.56 104 SER A O 1
ATOM 815 N N . GLY A 1 105 ? 8.228 -4.802 -6.675 1.00 78.81 105 GLY A N 1
ATOM 816 C CA . GLY A 1 105 ? 9.493 -4.074 -6.579 1.00 78.81 105 GLY A CA 1
ATOM 817 C C . GLY A 1 105 ? 10.054 -3.600 -7.921 1.00 78.81 105 GLY A C 1
ATOM 818 O O . GLY A 1 105 ? 10.746 -2.582 -7.938 1.00 78.81 105 GLY A O 1
ATOM 819 N N . ALA A 1 106 ? 9.722 -4.259 -9.038 1.00 74.50 106 ALA A N 1
ATOM 820 C CA . ALA A 1 106 ? 10.117 -3.816 -10.380 1.00 74.50 106 ALA A CA 1
ATOM 821 C C . ALA A 1 106 ? 9.017 -3.010 -11.098 1.00 74.50 106 ALA A C 1
ATOM 823 O O . ALA A 1 106 ? 9.094 -2.814 -12.310 1.00 74.50 106 ALA A O 1
ATOM 824 N N . ASP A 1 107 ? 8.015 -2.524 -10.360 1.00 79.69 107 ASP A N 1
ATOM 825 C CA . ASP A 1 107 ? 6.922 -1.708 -10.884 1.00 79.69 107 ASP A CA 1
ATOM 826 C C . ASP A 1 107 ? 7.052 -0.232 -10.483 1.00 79.69 107 ASP A C 1
ATOM 828 O O . ASP A 1 107 ? 7.259 0.107 -9.318 1.00 79.69 107 ASP A O 1
ATOM 832 N N . LEU A 1 108 ? 6.890 0.658 -11.460 1.00 71.56 108 LEU A N 1
ATOM 833 C CA . LEU A 1 108 ? 6.981 2.101 -11.254 1.00 71.56 108 LEU A CA 1
ATOM 834 C C . LEU A 1 108 ? 5.793 2.633 -10.439 1.00 71.56 108 LEU A C 1
ATOM 836 O O . LEU A 1 108 ? 5.985 3.471 -9.562 1.00 71.56 108 LEU A O 1
ATOM 840 N N . THR A 1 109 ? 4.584 2.127 -10.689 1.00 75.31 109 THR A N 1
ATOM 841 C CA . THR A 1 109 ? 3.373 2.560 -9.972 1.00 75.31 109 THR A CA 1
ATOM 842 C C . THR A 1 109 ? 3.470 2.207 -8.487 1.00 75.31 109 THR A C 1
ATOM 844 O O . THR A 1 109 ? 3.223 3.042 -7.618 1.00 75.31 109 THR A O 1
ATOM 847 N N . ALA A 1 110 ? 3.920 0.989 -8.182 1.00 77.81 110 ALA A N 1
ATOM 848 C CA . ALA A 1 110 ? 4.180 0.537 -6.824 1.00 77.81 110 ALA A CA 1
ATOM 849 C C . ALA A 1 110 ? 5.257 1.367 -6.112 1.00 77.81 110 ALA A C 1
ATOM 851 O O . ALA A 1 110 ? 5.124 1.647 -4.920 1.00 77.81 110 ALA A O 1
ATOM 852 N N . GLN A 1 111 ? 6.311 1.774 -6.827 1.00 79.50 111 GLN A N 1
ATOM 853 C CA . GLN A 1 111 ? 7.359 2.641 -6.282 1.00 79.50 111 GLN A CA 1
ATOM 854 C C . GLN A 1 111 ? 6.831 4.047 -5.980 1.00 79.50 111 GLN A C 1
ATOM 856 O O . GLN A 1 111 ? 7.085 4.553 -4.894 1.00 79.50 111 GLN A O 1
ATOM 861 N N . GLU A 1 112 ? 6.027 4.642 -6.865 1.00 81.62 112 GLU A N 1
ATOM 862 C CA . GLU A 1 112 ? 5.380 5.938 -6.607 1.00 81.62 112 GLU A CA 1
ATOM 863 C C . GLU A 1 112 ? 4.504 5.902 -5.354 1.00 81.62 112 GLU A C 1
ATOM 865 O O . GLU A 1 112 ? 4.570 6.803 -4.517 1.00 81.62 112 GLU A O 1
ATOM 870 N N . PHE A 1 113 ? 3.699 4.846 -5.209 1.00 87.12 113 PHE A N 1
ATOM 871 C CA . PHE A 1 113 ? 2.891 4.647 -4.013 1.00 87.12 113 PHE A CA 1
ATOM 872 C C . PHE A 1 113 ? 3.766 4.469 -2.769 1.00 87.12 113 PHE A C 1
ATOM 874 O O . PHE A 1 113 ? 3.504 5.088 -1.736 1.00 87.12 113 PHE A O 1
ATOM 881 N N . ALA A 1 114 ? 4.823 3.656 -2.860 1.00 88.06 114 ALA A N 1
ATOM 882 C CA . ALA A 1 114 ? 5.763 3.454 -1.764 1.00 88.06 114 ALA A CA 1
ATOM 883 C C . ALA A 1 114 ? 6.395 4.782 -1.323 1.00 88.06 114 ALA A C 1
ATOM 885 O O . ALA A 1 114 ? 6.372 5.088 -0.130 1.00 88.06 114 ALA A O 1
ATOM 886 N N . ASP A 1 115 ? 6.865 5.593 -2.269 1.00 85.81 115 ASP A N 1
ATOM 887 C CA . ASP A 1 115 ? 7.484 6.892 -2.014 1.00 85.81 115 ASP A CA 1
ATOM 888 C C . ASP A 1 115 ? 6.488 7.884 -1.408 1.00 85.81 115 ASP A C 1
ATOM 890 O O . ASP A 1 115 ? 6.816 8.573 -0.442 1.00 85.81 115 ASP A O 1
ATOM 894 N N . LEU A 1 116 ? 5.258 7.944 -1.930 1.00 85.31 116 LEU A N 1
ATOM 895 C CA . LEU A 1 116 ? 4.188 8.765 -1.362 1.00 85.31 116 LEU A CA 1
ATOM 896 C C . LEU A 1 116 ? 3.880 8.348 0.082 1.00 85.31 116 LEU A C 1
ATOM 898 O O . LEU A 1 116 ? 3.708 9.201 0.950 1.00 85.31 116 LEU A O 1
ATOM 902 N N . SER A 1 117 ? 3.843 7.040 0.340 1.00 89.50 117 SER A N 1
ATOM 903 C CA . SER A 1 117 ? 3.518 6.486 1.653 1.00 89.50 117 SER A CA 1
ATOM 904 C C . SER A 1 117 ? 4.629 6.610 2.696 1.00 89.50 117 SER A C 1
ATOM 906 O O . SER A 1 117 ? 4.347 6.576 3.891 1.00 89.50 117 SER A O 1
ATOM 908 N N . ALA A 1 118 ? 5.882 6.754 2.261 1.00 88.44 118 ALA A N 1
ATOM 909 C CA . ALA A 1 118 ? 7.035 6.895 3.146 1.00 88.44 118 ALA A CA 1
ATOM 910 C C . ALA A 1 118 ? 7.250 8.340 3.625 1.00 88.44 118 ALA A C 1
ATOM 912 O O . ALA A 1 118 ? 7.929 8.561 4.627 1.00 88.44 118 ALA A O 1
ATOM 913 N N . ARG A 1 119 ? 6.683 9.329 2.923 1.00 85.31 119 ARG A N 1
ATOM 914 C CA . ARG A 1 119 ? 6.815 10.750 3.272 1.00 85.31 119 ARG A CA 1
ATOM 915 C C . ARG A 1 119 ? 5.985 11.094 4.514 1.00 85.31 119 ARG A C 1
ATOM 917 O O . ARG A 1 119 ? 4.821 10.692 4.575 1.00 85.31 119 ARG A O 1
ATOM 924 N N . PRO A 1 120 ? 6.515 11.905 5.450 1.00 88.00 120 PRO A N 1
ATOM 925 C CA . PRO A 1 120 ? 5.733 12.437 6.560 1.00 88.00 120 PRO A CA 1
ATOM 926 C C . PRO A 1 120 ? 4.436 13.093 6.089 1.00 88.00 120 PRO A C 1
ATOM 928 O O . PRO A 1 120 ? 4.453 13.977 5.235 1.00 88.00 120 PRO A O 1
ATOM 931 N N . GLY A 1 121 ? 3.297 12.650 6.626 1.00 90.31 121 GLY A N 1
ATOM 932 C CA . GLY A 1 121 ? 1.998 13.179 6.217 1.00 90.31 121 GLY A CA 1
ATOM 933 C C . GLY A 1 121 ? 0.832 12.218 6.408 1.00 90.31 121 GLY A C 1
ATOM 934 O O . GLY A 1 121 ? 0.906 11.240 7.152 1.00 90.31 121 GLY A O 1
ATOM 935 N N . ALA A 1 122 ? -0.276 12.526 5.732 1.00 89.69 122 ALA A N 1
ATOM 936 C CA . ALA A 1 122 ? -1.538 11.803 5.873 1.00 89.69 122 ALA A CA 1
ATOM 937 C C . ALA A 1 122 ? -1.440 10.333 5.430 1.00 89.69 122 ALA A C 1
ATOM 939 O O . ALA A 1 122 ? -1.990 9.462 6.099 1.00 89.69 122 ALA A O 1
ATOM 940 N N . TRP A 1 123 ? -0.705 10.049 4.350 1.00 92.06 123 TRP A N 1
ATOM 941 C CA . TRP A 1 123 ? -0.491 8.684 3.862 1.00 92.06 123 TRP A CA 1
ATOM 942 C C . TRP A 1 123 ? 0.329 7.831 4.830 1.00 92.06 123 TRP A C 1
ATOM 944 O O . TRP A 1 123 ? -0.097 6.727 5.161 1.00 92.06 123 TRP A O 1
ATOM 954 N N . GLN A 1 124 ? 1.455 8.350 5.329 1.00 94.44 124 GLN A N 1
ATOM 955 C CA . GLN A 1 124 ? 2.278 7.633 6.304 1.00 94.44 124 GLN A CA 1
ATOM 956 C C . GLN A 1 124 ? 1.488 7.325 7.581 1.00 94.44 124 GLN A C 1
ATOM 958 O O . GLN A 1 124 ? 1.491 6.185 8.035 1.00 94.44 124 GLN A O 1
ATOM 963 N N . ARG A 1 125 ? 0.754 8.308 8.128 1.00 95.56 125 ARG A N 1
ATOM 964 C CA . ARG A 1 125 ? -0.091 8.097 9.316 1.00 95.56 125 ARG A CA 1
ATOM 965 C C . ARG A 1 125 ? -1.192 7.069 9.074 1.00 95.56 125 ARG A C 1
ATOM 967 O O . ARG A 1 125 ? -1.421 6.224 9.929 1.00 95.56 125 ARG A O 1
ATOM 974 N N . LEU A 1 126 ? -1.855 7.124 7.917 1.00 94.94 126 LEU A N 1
ATOM 975 C CA . LEU A 1 126 ? -2.909 6.176 7.556 1.00 94.94 126 LEU A CA 1
ATOM 976 C C . LEU A 1 126 ? -2.373 4.740 7.483 1.00 94.94 126 LEU A C 1
ATOM 978 O O . LEU A 1 126 ? -2.948 3.843 8.097 1.00 94.94 126 LEU A O 1
ATOM 982 N N . LEU A 1 127 ? -1.259 4.527 6.775 1.00 95.25 127 LEU A N 1
ATOM 983 C CA . LEU A 1 127 ? -0.672 3.193 6.617 1.00 95.25 127 LEU A CA 1
ATOM 984 C C . LEU A 1 127 ? 0.021 2.671 7.883 1.00 95.25 127 LEU A C 1
ATOM 986 O O . LEU A 1 127 ? 0.272 1.474 7.967 1.00 95.25 127 LEU A O 1
ATOM 990 N N . ALA A 1 128 ? 0.322 3.535 8.855 1.00 95.44 128 ALA A N 1
ATOM 991 C CA . ALA A 1 128 ? 0.833 3.129 10.163 1.00 95.44 128 ALA A CA 1
ATOM 992 C C . ALA A 1 128 ? -0.265 2.586 11.098 1.00 95.44 128 ALA A C 1
ATOM 994 O O . ALA A 1 128 ? 0.045 2.064 12.167 1.00 95.44 128 ALA A O 1
ATOM 995 N N . THR A 1 129 ? -1.546 2.714 10.734 1.00 96.00 129 THR A N 1
ATOM 996 C CA . THR A 1 129 ? -2.635 2.186 11.565 1.00 96.00 129 THR A CA 1
ATOM 997 C C . THR A 1 129 ? -2.670 0.648 11.536 1.00 96.00 129 THR A C 1
ATOM 999 O O . THR A 1 129 ? -2.421 0.058 10.483 1.00 96.00 129 THR A O 1
ATOM 1002 N N . PRO A 1 130 ? -3.058 -0.033 12.637 1.00 95.19 130 PRO A N 1
ATOM 1003 C CA . PRO A 1 130 ? -3.014 -1.502 12.728 1.00 95.19 130 PRO A CA 1
ATOM 1004 C C . PRO A 1 130 ? -3.873 -2.249 11.699 1.00 95.19 130 PRO A C 1
ATOM 1006 O O . PRO A 1 130 ? -3.656 -3.430 11.446 1.00 95.19 130 PRO A O 1
ATOM 1009 N N . ARG A 1 131 ? -4.863 -1.574 11.098 1.00 95.44 131 ARG A N 1
ATOM 1010 C CA . ARG A 1 131 ? -5.742 -2.169 10.082 1.00 95.44 131 ARG A CA 1
ATOM 1011 C C . ARG A 1 131 ? -5.079 -2.310 8.710 1.00 95.44 131 ARG A C 1
ATOM 1013 O O . ARG A 1 131 ? -5.660 -2.958 7.843 1.00 95.44 131 ARG A O 1
ATOM 1020 N N . PHE A 1 132 ? -3.908 -1.704 8.498 1.00 97.19 132 PHE A N 1
ATOM 1021 C CA . PHE A 1 132 ? -3.152 -1.822 7.255 1.00 97.19 132 PHE A CA 1
ATOM 1022 C C . PHE A 1 132 ? -2.021 -2.836 7.396 1.00 97.19 132 PHE A C 1
ATOM 1024 O O . PHE A 1 132 ? -1.220 -2.797 8.323 1.00 97.19 132 PHE A O 1
ATOM 1031 N N . THR A 1 133 ? -1.916 -3.724 6.416 1.00 97.00 133 THR A N 1
ATOM 1032 C CA . THR A 1 133 ? -0.787 -4.636 6.242 1.00 97.00 133 THR A CA 1
ATOM 1033 C C . THR A 1 133 ? -0.133 -4.328 4.904 1.00 97.00 133 THR A C 1
ATOM 1035 O O . THR A 1 133 ? -0.822 -4.229 3.891 1.00 97.00 133 THR A O 1
ATOM 1038 N N . LYS A 1 134 ? 1.195 -4.175 4.874 1.00 96.31 134 LYS A N 1
ATOM 1039 C CA . LYS A 1 134 ? 1.949 -3.944 3.636 1.00 96.31 134 LYS A CA 1
ATOM 1040 C C . LYS A 1 134 ? 2.878 -5.117 3.362 1.00 96.31 134 LYS A C 1
ATOM 1042 O O . LYS A 1 134 ? 3.640 -5.508 4.237 1.00 96.31 134 LYS A O 1
ATOM 1047 N N . GLN A 1 135 ? 2.845 -5.623 2.136 1.00 97.19 135 GLN A N 1
ATOM 1048 C CA . GLN A 1 135 ? 3.745 -6.655 1.636 1.00 97.19 135 GLN A CA 1
ATOM 1049 C C . GLN A 1 135 ? 4.431 -6.186 0.355 1.00 97.19 135 GLN A C 1
ATOM 1051 O O . GLN A 1 135 ? 3.900 -5.351 -0.384 1.00 97.19 135 GLN A O 1
ATOM 1056 N N . LYS A 1 136 ? 5.625 -6.713 0.079 1.00 95.56 136 LYS A N 1
ATOM 1057 C CA . LYS A 1 136 ? 6.381 -6.377 -1.129 1.00 95.56 136 LYS A CA 1
ATOM 1058 C C . LYS A 1 136 ? 7.092 -7.600 -1.695 1.00 95.56 136 LYS A C 1
ATOM 1060 O O . LYS A 1 136 ? 7.738 -8.331 -0.955 1.00 95.56 136 LYS A O 1
ATOM 1065 N N . ILE A 1 137 ? 7.029 -7.770 -3.015 1.00 90.19 137 ILE A N 1
ATOM 1066 C CA . ILE A 1 137 ? 7.836 -8.751 -3.753 1.00 90.19 137 ILE A CA 1
ATOM 1067 C C . ILE A 1 137 ? 8.865 -7.990 -4.588 1.00 90.19 137 ILE A C 1
ATOM 1069 O O . ILE A 1 137 ? 8.526 -7.407 -5.616 1.00 90.19 137 ILE A O 1
ATOM 1073 N N . ASP A 1 138 ? 10.132 -8.001 -4.171 1.00 87.31 138 ASP A N 1
ATOM 1074 C CA . ASP A 1 138 ? 11.174 -7.129 -4.739 1.00 87.31 138 ASP A CA 1
ATOM 1075 C C . ASP A 1 138 ? 11.393 -7.270 -6.249 1.00 87.31 138 ASP A C 1
ATOM 1077 O O . ASP A 1 138 ? 11.776 -6.307 -6.910 1.00 87.31 138 ASP A O 1
ATOM 1081 N N . LYS A 1 139 ? 11.170 -8.462 -6.805 1.00 83.44 139 LYS A N 1
ATOM 1082 C CA . LYS A 1 139 ? 11.456 -8.765 -8.216 1.00 83.44 139 LYS A CA 1
ATOM 1083 C C . LYS A 1 139 ? 10.207 -8.940 -9.083 1.00 83.44 139 LYS A C 1
ATOM 1085 O O . LYS A 1 139 ? 10.368 -9.274 -10.253 1.00 83.44 139 LYS A O 1
ATOM 1090 N N . ALA A 1 140 ? 9.006 -8.775 -8.525 1.00 82.19 140 ALA A N 1
ATOM 1091 C CA . ALA A 1 140 ? 7.769 -8.946 -9.283 1.00 82.19 140 ALA A CA 1
ATOM 1092 C C . ALA A 1 140 ? 7.623 -7.887 -10.383 1.00 82.19 140 ALA A C 1
ATOM 1094 O O . ALA A 1 140 ? 8.212 -6.813 -10.289 1.00 82.19 140 ALA A O 1
ATOM 1095 N N . ASP A 1 141 ? 6.837 -8.199 -11.413 1.00 79.44 141 ASP A N 1
ATOM 1096 C CA . ASP A 1 141 ? 6.332 -7.224 -12.383 1.00 79.44 141 ASP A CA 1
ATOM 1097 C C . ASP A 1 141 ? 4.999 -6.616 -11.908 1.00 79.44 141 ASP A C 1
ATOM 1099 O O . ASP A 1 141 ? 4.508 -6.934 -10.822 1.00 79.44 141 ASP A O 1
ATOM 1103 N N . HIS A 1 142 ? 4.423 -5.699 -12.688 1.00 86.00 142 HIS A N 1
ATOM 1104 C CA . HIS A 1 142 ? 3.208 -4.972 -12.301 1.00 86.00 142 HIS A CA 1
ATOM 1105 C C . HIS A 1 142 ? 1.980 -5.879 -12.111 1.00 86.00 142 HIS A C 1
ATOM 1107 O O . HIS A 1 142 ? 1.110 -5.579 -11.297 1.00 86.00 142 HIS A O 1
ATOM 1113 N N . THR A 1 143 ? 1.888 -6.985 -12.849 1.00 83.19 143 THR A N 1
ATOM 1114 C CA . THR A 1 143 ? 0.717 -7.875 -12.829 1.00 83.19 143 THR A CA 1
ATOM 1115 C C . THR A 1 143 ? 0.932 -9.134 -11.996 1.00 83.19 143 THR A C 1
ATOM 1117 O O . THR A 1 143 ? 0.031 -9.965 -11.917 1.00 83.19 143 THR A O 1
ATOM 1120 N N . PHE A 1 144 ? 2.103 -9.289 -11.372 1.00 87.69 144 PHE A N 1
ATOM 1121 C CA . PHE A 1 144 ? 2.521 -10.517 -10.699 1.00 87.69 144 PHE A CA 1
ATOM 1122 C C . PHE A 1 144 ? 2.374 -11.738 -11.624 1.00 87.69 144 PHE A C 1
ATOM 1124 O O . PHE A 1 144 ? 1.841 -12.770 -11.237 1.00 87.69 144 PHE A O 1
ATOM 1131 N N . SER A 1 145 ? 2.832 -11.633 -12.873 1.00 86.25 145 SER A N 1
ATOM 1132 C CA . SER A 1 145 ? 2.476 -12.584 -13.939 1.00 86.25 145 SER A CA 1
ATOM 1133 C C . SER A 1 145 ? 3.094 -13.984 -13.805 1.00 86.25 145 SER A C 1
ATOM 1135 O O . SER A 1 145 ? 2.635 -14.929 -14.446 1.00 86.25 145 SER A O 1
ATOM 1137 N N . ARG A 1 146 ? 4.130 -14.150 -12.974 1.00 84.00 146 ARG A N 1
ATOM 1138 C CA . ARG A 1 146 ? 4.801 -15.440 -12.762 1.00 84.00 146 ARG A CA 1
ATOM 1139 C C . ARG A 1 146 ? 4.168 -16.220 -11.622 1.00 84.00 146 ARG A C 1
ATOM 1141 O O . ARG A 1 146 ? 3.861 -15.656 -10.574 1.00 84.00 146 ARG A O 1
ATOM 1148 N N . ARG A 1 147 ? 4.116 -17.544 -11.780 1.00 92.94 147 ARG A N 1
ATOM 1149 C CA . ARG A 1 147 ? 3.510 -18.455 -10.803 1.00 92.94 147 ARG A CA 1
ATOM 1150 C C . ARG A 1 147 ? 4.006 -18.260 -9.357 1.00 92.94 147 ARG A C 1
ATOM 1152 O O . ARG A 1 147 ? 3.152 -18.080 -8.497 1.00 92.94 147 ARG A O 1
ATOM 1159 N N . PRO A 1 148 ? 5.322 -18.146 -9.074 1.00 94.94 148 PRO A N 1
ATOM 1160 C CA . PRO A 1 148 ? 5.787 -17.903 -7.706 1.00 94.94 148 PRO A CA 1
ATOM 1161 C C . PRO A 1 148 ? 5.267 -16.595 -7.096 1.00 94.94 148 PRO A C 1
ATOM 1163 O O . PRO A 1 148 ? 5.078 -16.509 -5.888 1.00 94.94 148 PRO A O 1
ATOM 1166 N N . TRP A 1 149 ? 5.036 -15.561 -7.912 1.00 93.00 149 TRP A N 1
ATOM 1167 C CA . TRP A 1 149 ? 4.497 -14.288 -7.434 1.00 93.00 149 TRP A CA 1
ATOM 1168 C C . TRP A 1 149 ? 3.002 -14.386 -7.170 1.00 93.00 149 TRP A C 1
ATOM 1170 O O . TRP A 1 149 ? 2.554 -13.921 -6.129 1.00 93.00 149 TRP A O 1
ATOM 1180 N N . GLN A 1 150 ? 2.250 -15.038 -8.058 1.00 93.19 150 GLN A N 1
ATOM 1181 C CA . GLN A 1 150 ? 0.826 -15.307 -7.841 1.00 93.19 150 GLN A CA 1
ATOM 1182 C C . GLN A 1 150 ? 0.616 -16.123 -6.567 1.00 93.19 150 GLN A C 1
ATOM 1184 O O . GLN A 1 150 ? -0.146 -15.703 -5.702 1.00 93.19 150 GLN A O 1
ATOM 1189 N N . ASP A 1 151 ? 1.362 -17.220 -6.404 1.00 96.06 151 ASP A N 1
ATOM 1190 C CA . ASP A 1 151 ? 1.288 -18.071 -5.215 1.00 96.06 151 ASP A CA 1
ATOM 1191 C C . ASP A 1 151 ? 1.603 -17.270 -3.944 1.00 96.06 151 ASP A C 1
ATOM 1193 O O . ASP A 1 151 ? 0.898 -17.388 -2.943 1.00 96.06 151 ASP A O 1
ATOM 1197 N N . GLN A 1 152 ? 2.616 -16.398 -3.985 1.00 96.81 152 GLN A N 1
ATOM 1198 C CA . GLN A 1 152 ? 2.961 -15.533 -2.858 1.00 96.81 152 GLN A CA 1
ATOM 1199 C C . GLN A 1 152 ? 1.834 -14.548 -2.509 1.00 96.81 152 GLN A C 1
ATOM 1201 O O . GLN A 1 152 ? 1.488 -14.415 -1.334 1.00 96.81 152 GLN A O 1
ATOM 1206 N N . VAL A 1 153 ? 1.243 -13.877 -3.506 1.00 96.31 153 VAL A N 1
ATOM 1207 C CA . VAL A 1 153 ? 0.115 -12.953 -3.301 1.00 96.31 153 VAL A CA 1
ATOM 1208 C C . VAL A 1 153 ? -1.105 -13.697 -2.752 1.00 96.31 153 VAL A C 1
ATOM 1210 O O . VAL A 1 153 ? -1.734 -13.222 -1.804 1.00 96.31 153 VAL A O 1
ATOM 1213 N N . SER A 1 154 ? -1.420 -14.876 -3.291 1.00 96.81 154 SER A N 1
ATOM 1214 C CA . SER A 1 154 ? -2.521 -15.723 -2.821 1.00 96.81 154 SER A CA 1
ATOM 1215 C C . SER A 1 154 ? -2.303 -16.210 -1.390 1.00 96.81 154 SER A C 1
ATOM 1217 O O . SER A 1 154 ? -3.226 -16.140 -0.581 1.00 96.81 154 SER A O 1
ATOM 1219 N N . ASN A 1 155 ? -1.088 -16.650 -1.052 1.00 98.06 155 ASN A N 1
ATOM 1220 C CA . ASN A 1 155 ? -0.736 -17.071 0.302 1.00 98.06 155 ASN A CA 1
ATOM 1221 C C . ASN A 1 155 ? -0.892 -15.918 1.294 1.00 98.06 155 ASN A C 1
ATOM 1223 O O . ASN A 1 155 ? -1.623 -16.061 2.268 1.00 98.06 155 ASN A O 1
ATOM 1227 N N . TRP A 1 156 ? -0.312 -14.749 1.009 1.00 98.12 156 TRP A N 1
ATOM 1228 C CA . TRP A 1 156 ? -0.481 -13.580 1.873 1.00 98.12 156 TRP A CA 1
ATOM 1229 C C . TRP A 1 156 ? -1.934 -13.150 2.013 1.00 98.12 156 TRP A C 1
ATOM 1231 O O . TRP A 1 156 ? -2.349 -12.797 3.110 1.00 98.12 156 TRP A O 1
ATOM 1241 N N . THR A 1 157 ? -2.714 -13.201 0.933 1.00 97.62 157 THR A N 1
ATOM 1242 C CA . THR A 1 157 ? -4.142 -12.867 0.982 1.00 97.62 157 THR A CA 1
ATOM 1243 C C . THR A 1 157 ? -4.900 -13.842 1.879 1.00 97.62 157 THR A C 1
ATOM 1245 O O . THR A 1 157 ? -5.667 -13.411 2.735 1.00 97.62 157 THR A O 1
ATOM 1248 N N . ARG A 1 158 ? -4.664 -15.151 1.735 1.00 97.88 158 ARG A N 1
ATOM 1249 C CA . ARG A 1 158 ? -5.284 -16.186 2.573 1.00 97.88 158 ARG A CA 1
ATOM 1250 C C . ARG A 1 158 ? -4.901 -16.024 4.040 1.00 97.88 158 ARG A C 1
ATOM 1252 O O . ARG A 1 158 ? -5.771 -16.072 4.903 1.00 97.88 158 ARG A O 1
ATOM 1259 N N . ASP A 1 159 ? -3.616 -15.862 4.320 1.00 97.81 159 ASP A N 1
ATOM 1260 C CA . ASP A 1 159 ? -3.111 -15.776 5.688 1.00 97.81 159 ASP A CA 1
ATOM 1261 C C . ASP A 1 159 ? -3.597 -14.480 6.355 1.00 97.81 159 ASP A C 1
ATOM 1263 O O . ASP A 1 159 ? -3.987 -14.484 7.519 1.00 97.81 159 ASP A O 1
ATOM 1267 N N . TRP A 1 160 ? -3.680 -13.392 5.585 1.00 97.56 160 TRP A N 1
ATOM 1268 C CA . TRP A 1 160 ? -4.290 -12.145 6.025 1.00 97.56 160 TRP A CA 1
ATOM 1269 C C . TRP A 1 160 ? -5.785 -12.291 6.308 1.00 97.56 160 TRP A C 1
ATOM 1271 O O . TRP A 1 160 ? -6.229 -11.790 7.327 1.00 97.56 160 TRP A O 1
ATOM 1281 N N . LEU A 1 161 ? -6.563 -12.996 5.481 1.00 96.62 161 LEU A N 1
ATOM 1282 C CA . LEU A 1 161 ? -7.983 -13.256 5.765 1.00 96.62 161 LEU A 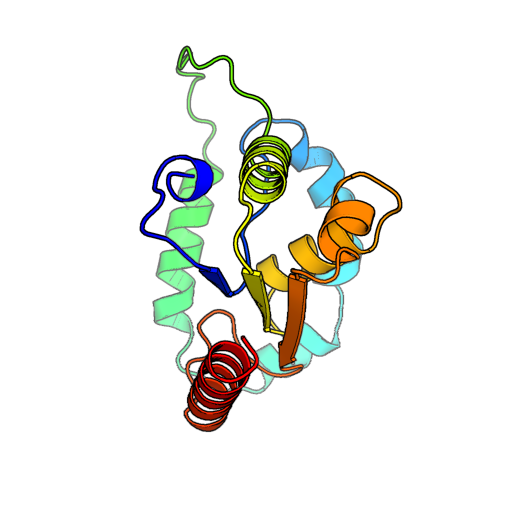CA 1
ATOM 1283 C C . LEU A 1 161 ? -8.184 -14.096 7.036 1.00 96.62 161 LEU A C 1
ATOM 1285 O O . LEU A 1 161 ? -9.181 -13.932 7.730 1.00 96.62 161 LEU A O 1
ATOM 1289 N N . ARG A 1 162 ? -7.243 -14.994 7.347 1.00 96.25 162 ARG A N 1
ATOM 1290 C CA . ARG A 1 162 ? -7.290 -15.856 8.540 1.00 96.25 162 ARG A CA 1
ATOM 1291 C C . ARG A 1 162 ? -6.863 -15.159 9.831 1.00 96.25 162 ARG A C 1
ATOM 1293 O O . ARG A 1 162 ? -7.085 -15.718 10.896 1.00 96.25 162 ARG A O 1
ATOM 1300 N N . SER A 1 163 ? -6.238 -13.985 9.759 1.00 92.94 163 SER A N 1
ATOM 1301 C CA . SER A 1 163 ? -5.746 -13.262 10.941 1.00 92.94 163 SER A CA 1
ATOM 1302 C C . SER A 1 163 ? -6.790 -12.340 11.580 1.00 92.94 163 SER A C 1
ATOM 1304 O O . SER A 1 163 ? -6.437 -11.470 12.383 1.00 92.94 163 SER A O 1
ATOM 1306 N N . TRP A 1 164 ? -8.054 -12.450 11.160 1.00 85.44 164 TRP A N 1
ATOM 1307 C CA . TRP A 1 164 ? -9.115 -11.515 11.519 1.00 85.44 164 TRP A CA 1
ATOM 1308 C C . TRP A 1 164 ? -9.811 -11.834 12.821 1.00 85.44 164 TRP A C 1
ATOM 1310 O O . TRP A 1 164 ? -10.222 -12.996 13.000 1.00 85.44 164 TRP A O 1
#

pLDDT: mean 72.85, std 22.9, range [31.59, 98.12]

Radius of gyration: 18.21 Å; chains: 1; bounding box: 44×40×42 Å